Protein AF-A0A5Q0EHB4-F1 (afdb_monomer)

Structure (mmCIF, N/CA/C/O backbone):
data_AF-A0A5Q0EHB4-F1
#
_entry.id   AF-A0A5Q0EHB4-F1
#
loop_
_atom_site.group_PDB
_atom_site.id
_atom_site.type_symbol
_atom_site.label_atom_id
_atom_site.label_alt_id
_atom_site.label_comp_id
_atom_site.label_asym_id
_atom_site.label_entity_id
_atom_site.label_seq_id
_atom_site.pdbx_PDB_ins_code
_atom_site.Cartn_x
_atom_site.Cartn_y
_atom_site.Cartn_z
_atom_site.occupancy
_atom_site.B_iso_or_equiv
_atom_site.auth_seq_id
_atom_site.auth_comp_id
_atom_site.auth_asym_id
_atom_site.auth_atom_id
_atom_site.pdbx_PDB_model_num
ATOM 1 N N . MET A 1 1 ? -5.239 17.452 15.911 1.00 45.38 1 MET A N 1
ATOM 2 C CA . MET A 1 1 ? -3.794 17.700 16.127 1.00 45.38 1 MET A CA 1
ATOM 3 C C . MET A 1 1 ? -3.147 17.670 14.752 1.00 45.38 1 MET A C 1
ATOM 5 O O . MET A 1 1 ? -3.289 16.650 14.096 1.00 45.38 1 MET A O 1
ATOM 9 N N . ASN A 1 2 ? -2.504 18.751 14.296 1.00 52.59 2 ASN A N 1
ATOM 10 C CA . ASN A 1 2 ? -1.761 18.757 13.026 1.00 52.59 2 ASN A CA 1
ATOM 11 C C . ASN A 1 2 ? -0.466 17.957 13.207 1.00 52.59 2 ASN A C 1
ATOM 13 O O . ASN A 1 2 ? 0.583 18.517 13.530 1.00 52.59 2 ASN A O 1
ATOM 17 N N . SER A 1 3 ? -0.551 16.635 13.086 1.00 63.00 3 SER A N 1
ATOM 18 C CA . SER A 1 3 ? 0.614 15.756 13.143 1.00 63.00 3 SER A CA 1
ATOM 19 C C . SER A 1 3 ? 1.334 15.810 11.800 1.00 63.00 3 SER A C 1
ATOM 21 O O . SER A 1 3 ? 1.092 14.978 10.932 1.00 63.00 3 SER A O 1
ATOM 23 N N . SER A 1 4 ? 2.204 16.805 11.624 1.00 87.31 4 SER A N 1
ATOM 24 C CA . SER A 1 4 ? 3.144 16.827 10.502 1.00 87.31 4 SER A CA 1
ATOM 25 C C . SER A 1 4 ? 4.148 15.690 10.690 1.00 87.31 4 SER A C 1
ATOM 27 O O . SER A 1 4 ? 5.045 15.787 11.527 1.00 87.31 4 SER A O 1
ATOM 29 N N . ILE A 1 5 ? 3.959 14.586 9.965 1.00 94.94 5 ILE A N 1
ATOM 30 C CA . ILE A 1 5 ? 4.890 13.456 9.960 1.00 94.94 5 ILE A CA 1
ATOM 31 C C . ILE A 1 5 ? 6.100 13.841 9.106 1.00 94.94 5 ILE A C 1
ATOM 33 O O . ILE A 1 5 ? 5.946 14.297 7.976 1.00 94.94 5 ILE A O 1
ATOM 37 N N . SER A 1 6 ? 7.307 13.646 9.631 1.00 94.69 6 SER A N 1
ATOM 38 C CA . SER A 1 6 ? 8.555 14.043 8.960 1.00 94.69 6 SER A CA 1
ATOM 39 C C . SER A 1 6 ? 9.621 12.946 8.917 1.00 94.69 6 SER A C 1
ATOM 41 O O . SER A 1 6 ? 10.635 13.086 8.232 1.00 94.69 6 SER A O 1
ATOM 43 N N . ASN A 1 7 ? 9.419 11.851 9.653 1.00 95.25 7 ASN A N 1
ATOM 44 C CA . ASN A 1 7 ? 10.364 10.743 9.726 1.00 95.25 7 ASN A CA 1
ATOM 45 C C . ASN A 1 7 ? 9.680 9.397 10.021 1.00 95.25 7 ASN A C 1
ATOM 47 O O . ASN A 1 7 ? 8.545 9.330 10.497 1.00 95.25 7 ASN A O 1
ATOM 51 N N . ASP A 1 8 ? 10.413 8.306 9.795 1.00 95.12 8 ASP A N 1
ATOM 52 C CA . ASP A 1 8 ? 9.930 6.934 9.981 1.00 95.12 8 ASP A CA 1
ATOM 53 C C . ASP A 1 8 ? 9.522 6.616 11.425 1.00 95.12 8 ASP A C 1
ATOM 55 O O . ASP A 1 8 ? 8.625 5.802 11.651 1.00 95.12 8 ASP A O 1
ATOM 59 N N . ARG A 1 9 ? 10.153 7.251 12.422 1.00 94.38 9 ARG A N 1
ATOM 60 C CA . ARG A 1 9 ? 9.786 7.049 13.830 1.00 94.38 9 ARG A CA 1
ATOM 61 C C . ARG A 1 9 ? 8.399 7.624 14.109 1.00 94.38 9 ARG A C 1
ATOM 63 O O . ARG A 1 9 ? 7.582 6.944 14.732 1.00 94.38 9 ARG A O 1
ATOM 70 N N . GLU A 1 10 ? 8.136 8.842 13.654 1.00 95.31 10 GLU A N 1
ATOM 71 C CA . GLU A 1 10 ? 6.821 9.484 13.739 1.00 95.31 10 GLU A CA 1
ATOM 72 C C . GLU A 1 10 ? 5.777 8.697 12.955 1.00 95.31 10 GLU A C 1
ATOM 74 O O . GLU A 1 10 ? 4.746 8.341 13.521 1.00 95.31 10 GLU A O 1
ATOM 79 N N . MET A 1 11 ? 6.078 8.334 11.703 1.00 95.31 11 MET A N 1
ATOM 80 C CA . MET A 1 11 ? 5.181 7.544 10.857 1.00 95.31 11 MET A CA 1
ATOM 81 C C . MET A 1 11 ? 4.803 6.226 11.536 1.00 95.31 11 MET A C 1
ATOM 83 O O . MET A 1 11 ? 3.625 5.906 11.672 1.00 95.31 11 MET A O 1
ATOM 87 N N . LYS A 1 12 ? 5.791 5.469 12.024 1.00 93.56 12 LYS A N 1
ATOM 88 C CA . LYS A 1 12 ? 5.554 4.184 12.687 1.00 93.56 12 LYS A CA 1
ATOM 89 C C . LYS A 1 12 ? 4.734 4.340 13.967 1.00 93.56 12 LYS A C 1
ATOM 91 O O . LYS A 1 12 ? 3.846 3.526 14.205 1.00 93.56 12 LYS A O 1
ATOM 96 N N . THR A 1 13 ? 5.013 5.371 14.765 1.00 92.44 13 THR A N 1
ATOM 97 C CA . THR A 1 13 ? 4.272 5.654 16.006 1.00 92.44 13 THR A CA 1
ATOM 98 C C . THR A 1 13 ? 2.821 6.018 15.702 1.00 92.44 13 THR A C 1
ATOM 100 O O . THR A 1 13 ? 1.909 5.456 16.302 1.00 92.44 13 THR A O 1
ATOM 103 N N . ALA A 1 14 ? 2.597 6.909 14.735 1.00 93.94 14 ALA A N 1
ATOM 104 C CA . ALA A 1 14 ? 1.261 7.318 14.324 1.00 93.94 14 ALA A CA 1
ATOM 105 C C . ALA A 1 14 ? 0.457 6.137 13.769 1.00 93.94 14 ALA A C 1
ATOM 107 O O . ALA A 1 14 ? -0.668 5.910 14.202 1.00 93.94 14 ALA A O 1
ATOM 108 N N . LEU A 1 15 ? 1.060 5.320 12.898 1.00 93.38 15 LEU A N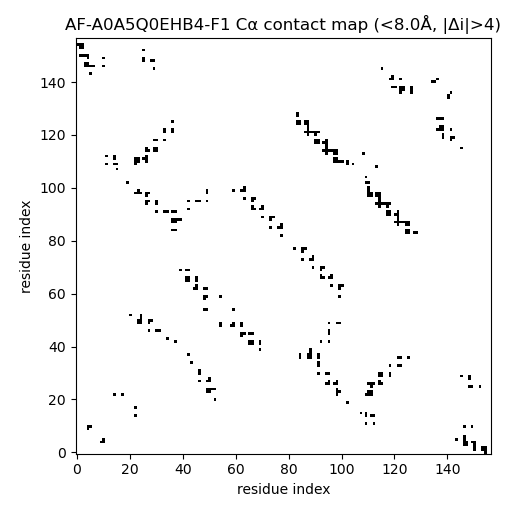 1
ATOM 109 C CA . LEU A 1 15 ? 0.417 4.114 12.380 1.00 93.38 15 LEU A CA 1
ATOM 110 C C . LEU A 1 15 ? 0.053 3.132 13.494 1.00 93.38 15 LEU A C 1
ATOM 112 O O . LEU A 1 15 ? -0.998 2.515 13.419 1.00 93.38 15 LEU A O 1
ATOM 116 N N . GLN A 1 16 ? 0.874 2.969 14.533 1.00 90.56 16 GLN A N 1
ATOM 117 C CA . GLN A 1 16 ? 0.559 2.082 15.663 1.00 90.56 16 GLN A CA 1
ATOM 118 C C . GLN A 1 16 ? -0.647 2.539 16.495 1.00 90.56 16 GLN A C 1
ATOM 120 O O . GLN A 1 16 ? -1.248 1.704 17.164 1.00 90.56 16 GLN A O 1
ATOM 125 N N . GLY A 1 17 ? -0.998 3.827 16.450 1.00 90.00 17 GLY A N 1
ATOM 126 C CA . GLY A 1 17 ? -2.162 4.380 17.146 1.00 90.00 17 GLY A CA 1
ATOM 127 C C . GLY A 1 17 ? -3.494 4.194 16.415 1.00 90.00 17 GLY A C 1
ATOM 128 O O . GLY A 1 17 ? -4.530 4.525 16.981 1.00 90.00 17 GLY A O 1
ATOM 129 N N . LEU A 1 18 ? -3.476 3.690 15.179 1.00 91.81 18 LEU A N 1
ATOM 130 C CA . LEU A 1 18 ? -4.664 3.521 14.344 1.00 91.81 18 LEU A CA 1
ATOM 131 C C . LEU A 1 18 ? -5.362 2.180 14.593 1.00 91.81 18 LEU A C 1
ATOM 133 O O . LEU A 1 18 ? -4.702 1.148 14.766 1.00 91.81 18 LEU A O 1
ATOM 137 N N . ASP A 1 19 ? -6.694 2.188 14.529 1.00 91.62 19 ASP A N 1
ATOM 138 C CA . ASP A 1 19 ? -7.502 0.970 14.579 1.00 91.62 19 ASP A CA 1
ATOM 139 C C . ASP A 1 19 ? -7.367 0.117 13.301 1.00 91.62 19 ASP A C 1
ATOM 141 O O . ASP A 1 19 ? -6.710 0.484 12.322 1.00 91.62 19 ASP A O 1
ATOM 145 N N . ALA A 1 20 ? -7.988 -1.065 13.307 1.00 90.44 20 ALA A N 1
ATOM 146 C CA . ALA A 1 20 ? -7.865 -2.026 12.218 1.00 90.44 20 ALA A CA 1
ATOM 147 C C . ALA A 1 20 ? -8.414 -1.525 10.866 1.00 90.44 20 ALA A C 1
ATOM 149 O O . ALA A 1 20 ? -7.871 -1.892 9.819 1.00 90.44 20 ALA A O 1
ATOM 150 N N . ILE A 1 21 ? -9.475 -0.714 10.877 1.00 92.94 21 ILE A N 1
ATOM 151 C CA . ILE A 1 21 ? -10.071 -0.133 9.668 1.00 92.94 21 ILE A CA 1
ATOM 152 C C . ILE A 1 21 ? -9.173 0.998 9.179 1.00 92.94 21 ILE A C 1
ATOM 154 O O . ILE A 1 21 ? -8.774 1.004 8.017 1.00 92.94 21 ILE A O 1
ATOM 158 N N . GLN A 1 22 ? -8.776 1.901 10.073 1.00 95.00 22 GLN A N 1
ATOM 159 C CA . GLN A 1 22 ? -7.914 3.035 9.757 1.00 95.00 22 GLN A CA 1
ATOM 160 C C . GLN A 1 22 ? -6.583 2.585 9.153 1.00 95.00 22 GLN A C 1
ATOM 162 O O . GLN A 1 22 ? -6.192 3.078 8.103 1.00 95.00 22 GLN A O 1
ATOM 167 N N . GLN A 1 23 ? -5.920 1.598 9.759 1.00 94.75 23 GLN A N 1
ATOM 168 C CA . GLN A 1 23 ? -4.709 0.959 9.231 1.00 94.75 23 GLN A CA 1
ATOM 169 C C . GLN A 1 23 ? -4.910 0.339 7.832 1.00 94.75 23 GLN A C 1
ATOM 171 O O . GLN A 1 23 ? -4.007 0.416 6.999 1.00 94.75 23 GLN A O 1
ATOM 176 N N . ARG A 1 24 ? -6.062 -0.300 7.566 1.00 95.94 24 ARG A N 1
ATOM 177 C CA . ARG A 1 24 ? -6.375 -0.847 6.234 1.00 95.94 24 ARG A CA 1
ATOM 178 C C . ARG A 1 24 ? -6.472 0.289 5.222 1.00 95.94 24 ARG A C 1
ATOM 180 O O . ARG A 1 24 ? -5.807 0.228 4.192 1.00 95.94 24 ARG A O 1
ATOM 187 N N . LEU A 1 25 ? -7.254 1.318 5.544 1.00 97.19 25 LEU A N 1
ATOM 188 C CA . LEU A 1 25 ? -7.506 2.464 4.673 1.00 97.19 25 LEU A CA 1
ATOM 189 C C . LEU A 1 25 ? -6.223 3.236 4.364 1.00 97.19 25 LEU A C 1
ATOM 191 O O . LEU A 1 25 ? -5.910 3.441 3.195 1.00 97.19 25 LEU A O 1
ATOM 195 N N . ILE A 1 26 ? -5.431 3.593 5.380 1.00 97.38 26 ILE A N 1
ATOM 196 C CA . ILE A 1 26 ? -4.149 4.268 5.147 1.00 97.38 26 ILE A CA 1
ATOM 197 C C . ILE A 1 26 ? -3.172 3.364 4.396 1.00 97.38 26 ILE A C 1
ATOM 199 O O . ILE A 1 26 ? -2.510 3.817 3.470 1.00 97.38 26 ILE A O 1
ATOM 203 N N . GLY A 1 27 ? -3.115 2.069 4.722 1.00 97.25 27 GLY A N 1
ATOM 204 C CA . GLY A 1 27 ? -2.31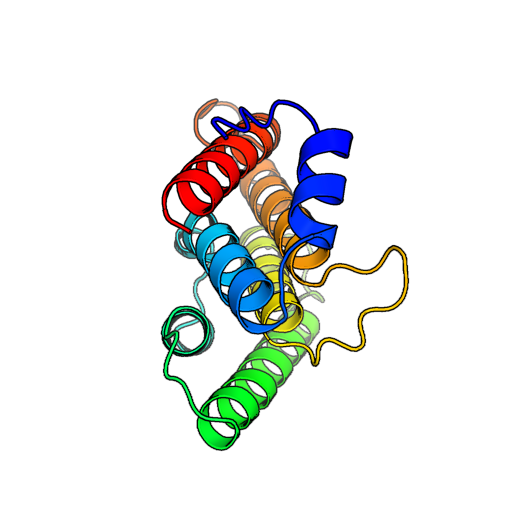2 1.106 3.974 1.00 97.25 27 GLY A CA 1
ATOM 205 C C . GLY A 1 27 ? -2.701 1.062 2.495 1.00 97.25 27 GLY A C 1
ATOM 206 O O . GLY A 1 27 ? -1.825 1.047 1.639 1.00 97.25 27 GLY A O 1
ATOM 207 N N . ALA A 1 28 ? -3.998 1.099 2.187 1.00 98.06 28 ALA A N 1
ATOM 208 C CA . ALA A 1 28 ? -4.514 1.141 0.825 1.00 98.06 28 ALA A CA 1
ATOM 209 C C . ALA A 1 28 ? -4.200 2.468 0.108 1.00 98.06 28 ALA A C 1
ATOM 211 O O . ALA A 1 28 ? -3.781 2.435 -1.043 1.00 98.06 28 ALA A O 1
ATOM 212 N N . GLN A 1 29 ? -4.289 3.620 0.779 1.00 98.25 29 GLN A N 1
ATOM 213 C CA . GLN A 1 29 ? -3.879 4.911 0.196 1.00 98.25 29 GLN A CA 1
ATOM 214 C C . GLN A 1 29 ? -2.374 4.967 -0.108 1.00 98.25 29 GLN A C 1
ATOM 216 O O . GLN A 1 29 ? -1.954 5.528 -1.116 1.00 98.25 29 GLN A O 1
ATOM 221 N N . LEU A 1 30 ? -1.544 4.343 0.733 1.00 98.12 30 LEU A N 1
ATOM 222 C CA . LEU A 1 30 ? -0.109 4.201 0.464 1.00 98.12 30 LEU A CA 1
ATOM 223 C C . LEU A 1 30 ? 0.161 3.256 -0.716 1.00 98.12 30 LEU A C 1
ATOM 225 O O . LEU A 1 30 ? 1.151 3.413 -1.415 1.00 98.12 30 LEU A O 1
ATOM 229 N N . VAL A 1 31 ? -0.685 2.250 -0.942 1.00 98.31 31 VAL A N 1
ATOM 230 C CA . VAL A 1 31 ? -0.600 1.400 -2.140 1.00 98.31 31 VAL A CA 1
ATOM 231 C C . VAL A 1 31 ? -1.021 2.175 -3.385 1.00 98.31 31 VAL A C 1
ATOM 233 O O . VAL A 1 31 ? -0.421 2.007 -4.445 1.00 98.31 31 VAL A O 1
ATOM 236 N N . GLU A 1 32 ? -2.057 3.001 -3.279 1.00 98.12 32 GLU A N 1
ATOM 237 C CA . GLU A 1 32 ? -2.569 3.796 -4.393 1.00 98.12 32 GLU A CA 1
ATOM 238 C C . GLU A 1 32 ? -1.473 4.681 -5.008 1.00 98.12 32 GLU A C 1
ATOM 240 O O . GLU A 1 32 ? -1.377 4.753 -6.232 1.00 98.12 32 GLU A O 1
ATOM 245 N N . SER A 1 33 ? -0.565 5.242 -4.194 1.00 96.31 33 SER A N 1
ATOM 246 C CA . SER A 1 33 ? 0.578 6.041 -4.678 1.00 96.31 33 SER A CA 1
ATOM 247 C C . SER A 1 33 ? 1.614 5.266 -5.500 1.00 96.31 33 SER A C 1
ATOM 249 O O . SER A 1 33 ? 2.515 5.876 -6.085 1.00 96.31 33 SER A O 1
ATOM 251 N N . VAL A 1 34 ? 1.522 3.935 -5.537 1.00 95.94 34 VAL A N 1
ATOM 252 C CA . VAL A 1 34 ? 2.394 3.058 -6.328 1.00 95.94 34 VAL A CA 1
ATOM 253 C C . VAL A 1 34 ? 1.643 2.187 -7.333 1.00 95.94 34 VAL A C 1
ATOM 255 O O . VAL A 1 34 ? 2.239 1.303 -7.945 1.00 95.94 34 VAL A O 1
ATOM 258 N N . MET A 1 35 ? 0.345 2.420 -7.537 1.00 96.19 35 MET A N 1
ATOM 259 C CA . MET A 1 35 ? -0.481 1.580 -8.411 1.00 96.19 35 MET A CA 1
ATOM 260 C C . MET A 1 35 ? -0.179 1.767 -9.910 1.00 96.19 35 MET A C 1
ATOM 262 O O . MET A 1 35 ? -0.456 0.878 -10.715 1.00 96.19 35 MET A O 1
ATOM 266 N N . ASP A 1 36 ? 0.436 2.882 -10.300 1.00 94.44 36 ASP A N 1
ATOM 267 C CA . ASP A 1 36 ? 1.005 3.100 -11.639 1.00 94.44 36 ASP A CA 1
ATOM 268 C C . ASP A 1 36 ? 2.148 2.123 -11.969 1.00 94.44 36 ASP A C 1
ATOM 270 O O . ASP A 1 36 ? 2.389 1.855 -13.141 1.00 94.44 36 ASP A O 1
ATOM 274 N N . LEU A 1 37 ? 2.799 1.526 -10.962 1.00 92.81 37 LEU A N 1
ATOM 275 C CA . LEU A 1 37 ? 3.823 0.490 -11.155 1.00 92.81 37 LEU A CA 1
ATOM 276 C C . LEU A 1 37 ? 3.248 -0.915 -11.357 1.00 92.81 37 LEU A C 1
ATOM 278 O O . LEU A 1 37 ? 3.996 -1.873 -11.545 1.00 92.81 37 LEU A O 1
ATOM 282 N N . CYS A 1 38 ? 1.932 -1.073 -11.245 1.00 92.12 38 CYS A N 1
ATOM 283 C CA . CYS A 1 38 ? 1.284 -2.371 -11.272 1.00 92.12 38 CYS A CA 1
ATOM 284 C C . CYS A 1 38 ? 0.655 -2.648 -12.637 1.00 92.12 38 CYS A C 1
ATOM 286 O O . CYS A 1 38 ? -0.187 -1.886 -13.106 1.00 92.12 38 CYS A O 1
ATOM 288 N N . ASN A 1 39 ? 0.984 -3.789 -13.241 1.00 88.25 39 ASN A N 1
ATOM 289 C CA . ASN A 1 39 ? 0.363 -4.235 -14.496 1.00 88.25 39 ASN A CA 1
ATOM 290 C C . ASN A 1 39 ? -0.715 -5.319 -14.297 1.00 88.25 39 ASN A C 1
ATOM 292 O O . ASN A 1 39 ? -1.241 -5.855 -15.269 1.00 88.25 39 ASN A O 1
ATOM 296 N N . ASP A 1 40 ? -1.061 -5.655 -13.049 1.00 92.44 40 ASP A N 1
ATOM 297 C CA . ASP A 1 40 ? -2.041 -6.696 -12.726 1.00 92.44 40 ASP A CA 1
ATOM 298 C C . ASP A 1 40 ? -3.403 -6.088 -12.344 1.00 92.44 40 ASP A C 1
ATOM 300 O O . ASP A 1 40 ? -3.600 -5.586 -11.236 1.00 92.44 40 ASP A O 1
ATOM 304 N N . GLU A 1 41 ? -4.380 -6.184 -13.248 1.00 92.94 41 GLU A N 1
ATOM 305 C CA . GLU A 1 41 ? -5.756 -5.704 -13.030 1.00 92.94 41 GLU A CA 1
ATOM 306 C C . GLU A 1 41 ? -6.435 -6.327 -11.800 1.00 92.94 41 GLU A C 1
ATOM 308 O O . GLU A 1 41 ? -7.289 -5.702 -11.162 1.00 92.94 41 GLU A O 1
ATOM 313 N N . ARG A 1 42 ? -6.033 -7.543 -11.400 1.00 95.69 42 ARG A N 1
ATOM 314 C CA . ARG A 1 42 ? -6.558 -8.173 -10.181 1.00 95.69 42 ARG A CA 1
ATOM 315 C C . ARG A 1 42 ? -6.181 -7.345 -8.956 1.00 95.69 42 ARG A C 1
ATOM 317 O O . ARG A 1 42 ? -7.004 -7.184 -8.058 1.00 95.69 42 ARG A O 1
ATOM 324 N N . LEU A 1 43 ? -4.969 -6.787 -8.929 1.00 96.62 43 LEU A N 1
ATOM 325 C CA . LEU A 1 43 ? -4.483 -5.953 -7.829 1.00 96.62 43 LEU A CA 1
ATOM 326 C C . LEU A 1 43 ? -5.195 -4.594 -7.777 1.00 96.62 43 LEU A C 1
ATOM 328 O O . LEU A 1 43 ? -5.502 -4.124 -6.681 1.00 96.62 43 LEU A O 1
ATOM 332 N N . ARG A 1 44 ? -5.572 -4.018 -8.927 1.00 96.25 44 ARG A N 1
ATOM 333 C CA . ARG A 1 44 ? -6.430 -2.818 -8.979 1.00 96.25 44 ARG A CA 1
ATOM 334 C C . ARG A 1 44 ? -7.803 -3.069 -8.350 1.00 96.25 44 ARG A C 1
ATOM 336 O O . ARG A 1 44 ? -8.255 -2.298 -7.507 1.00 96.25 44 ARG A O 1
ATOM 343 N N . SER A 1 45 ? -8.447 -4.191 -8.679 1.00 95.50 45 SER A N 1
ATOM 344 C CA . SER A 1 45 ? -9.731 -4.561 -8.063 1.00 95.50 45 SER A CA 1
ATOM 345 C C . SER A 1 45 ? -9.619 -4.811 -6.553 1.00 95.50 45 SER A C 1
ATOM 347 O O . SER A 1 45 ? -10.555 -4.517 -5.802 1.00 95.50 45 SER A O 1
ATOM 349 N N . VAL A 1 46 ? -8.495 -5.372 -6.099 1.00 97.62 46 VAL A N 1
ATOM 350 C CA . VAL A 1 46 ? -8.207 -5.567 -4.672 1.00 97.62 46 VAL A CA 1
ATOM 351 C C . VAL A 1 46 ? -8.056 -4.216 -3.971 1.00 97.62 46 VAL A C 1
ATOM 353 O O . VAL A 1 46 ? -8.659 -4.033 -2.914 1.00 97.62 46 VAL A O 1
ATOM 356 N N . LEU A 1 47 ? -7.322 -3.263 -4.560 1.00 98.12 47 LEU A N 1
ATOM 357 C CA . LEU A 1 47 ? -7.160 -1.913 -4.009 1.00 98.12 47 LEU A CA 1
ATOM 358 C C . LEU A 1 47 ? -8.514 -1.233 -3.777 1.00 98.12 47 LEU A C 1
ATOM 360 O O . LEU A 1 47 ? -8.760 -0.736 -2.681 1.00 98.12 47 LEU A O 1
ATOM 364 N N . ASN A 1 48 ? -9.428 -1.311 -4.746 1.00 96.81 48 ASN A N 1
ATOM 365 C CA . ASN A 1 48 ? -10.776 -0.747 -4.610 1.00 96.81 48 ASN A CA 1
ATOM 366 C C . ASN A 1 48 ? -11.557 -1.339 -3.427 1.00 96.81 48 ASN A C 1
ATOM 368 O O . ASN A 1 48 ? -12.373 -0.660 -2.816 1.00 96.81 48 ASN A O 1
ATOM 372 N N . SER A 1 49 ? -11.328 -2.612 -3.094 1.00 96.44 49 SER A N 1
ATOM 373 C CA . SER A 1 49 ? -11.944 -3.232 -1.913 1.00 96.44 49 SER A CA 1
ATOM 374 C C . SER A 1 49 ? -11.239 -2.842 -0.614 1.00 96.44 49 SER A C 1
ATOM 376 O O . SER A 1 49 ? -11.888 -2.753 0.420 1.00 96.44 49 SER A O 1
ATOM 378 N N . ALA A 1 50 ? -9.929 -2.597 -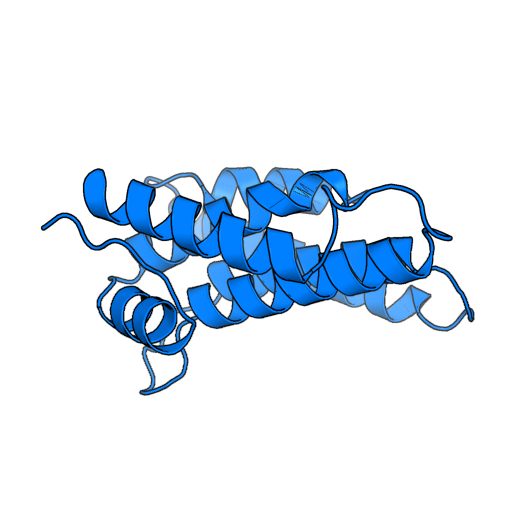0.655 1.00 96.62 50 ALA A N 1
ATOM 379 C CA . ALA A 1 50 ? -9.161 -2.160 0.507 1.00 96.62 50 ALA A CA 1
ATOM 380 C C . ALA A 1 50 ? -9.460 -0.699 0.899 1.00 96.62 50 ALA A C 1
ATOM 382 O O . ALA A 1 50 ? -9.478 -0.392 2.092 1.00 96.62 50 ALA A O 1
ATOM 383 N N . LEU A 1 51 ? -9.720 0.169 -0.089 1.00 96.94 51 LEU A N 1
ATOM 384 C CA . LEU A 1 51 ? -10.093 1.582 0.086 1.00 96.94 51 LEU A CA 1
ATOM 385 C C . LEU A 1 51 ? -11.541 1.786 0.554 1.00 96.94 51 LEU A C 1
ATOM 387 O O . LEU A 1 51 ? -11.884 2.866 1.027 1.00 96.94 51 LEU A O 1
ATOM 391 N N . ASP A 1 52 ? -12.392 0.770 0.427 1.00 96.12 52 ASP A N 1
ATOM 392 C CA . ASP A 1 52 ? -13.785 0.854 0.847 1.00 96.12 52 ASP A CA 1
ATOM 393 C C . ASP A 1 52 ? -13.891 0.671 2.372 1.00 96.12 52 ASP A C 1
ATOM 395 O O . ASP A 1 52 ? -13.580 -0.390 2.929 1.00 96.12 52 ASP A O 1
ATOM 399 N N . ALA A 1 53 ? -14.291 1.738 3.068 1.00 93.25 53 ALA A N 1
ATOM 400 C CA . ALA A 1 53 ? -14.472 1.737 4.519 1.00 93.25 53 ALA A CA 1
ATOM 401 C C . ALA A 1 53 ? -15.571 0.756 4.957 1.00 93.25 53 ALA A C 1
ATOM 403 O O . ALA A 1 53 ? -15.414 0.094 5.985 1.00 93.25 53 ALA A O 1
ATOM 404 N N . GLU A 1 54 ? -16.594 0.584 4.116 1.00 94.19 54 GLU A N 1
ATOM 405 C CA . GLU A 1 54 ? -17.795 -0.215 4.368 1.00 94.19 54 GLU A CA 1
ATOM 406 C C . GLU A 1 54 ? -17.682 -1.647 3.818 1.00 94.19 54 GLU A C 1
ATOM 408 O O . GLU A 1 54 ? -18.650 -2.408 3.842 1.00 94.19 54 GLU A O 1
ATOM 413 N N . ALA A 1 55 ? -16.508 -2.047 3.311 1.00 93.12 55 ALA A N 1
ATOM 414 C CA . ALA A 1 55 ? -16.293 -3.408 2.835 1.00 93.12 55 ALA A CA 1
ATOM 415 C C . ALA A 1 55 ? -16.496 -4.435 3.960 1.00 93.12 55 ALA A C 1
ATOM 417 O O . ALA A 1 55 ? -15.822 -4.402 4.994 1.00 93.12 55 ALA A O 1
ATOM 418 N N . ASP A 1 56 ? -17.393 -5.390 3.715 1.00 93.00 56 ASP A N 1
ATOM 419 C CA . ASP A 1 56 ? -17.659 -6.493 4.629 1.00 93.00 56 ASP A CA 1
ATOM 420 C C . ASP A 1 56 ? -16.521 -7.534 4.667 1.00 93.00 56 ASP A C 1
ATOM 422 O O . ASP A 1 56 ? -15.570 -7.531 3.874 1.00 93.00 56 ASP A O 1
ATOM 426 N N . ALA A 1 57 ? -16.613 -8.451 5.632 1.00 91.12 57 ALA A N 1
ATOM 427 C CA . ALA A 1 57 ? -15.600 -9.476 5.856 1.00 91.12 57 ALA A CA 1
ATOM 428 C C . ALA A 1 57 ? -15.453 -10.455 4.677 1.00 91.12 57 ALA A C 1
ATOM 430 O O . ALA A 1 57 ? -14.339 -10.911 4.409 1.00 91.12 57 ALA A O 1
ATOM 431 N N . ASP A 1 58 ? -16.538 -10.760 3.962 1.00 93.81 58 ASP A N 1
ATOM 432 C CA . ASP A 1 58 ? -16.518 -11.694 2.834 1.00 93.81 58 ASP A CA 1
ATOM 433 C C . ASP A 1 58 ? -15.793 -11.080 1.633 1.00 93.81 58 ASP A C 1
ATOM 435 O O . ASP A 1 58 ? -14.919 -11.717 1.031 1.00 93.81 58 ASP A O 1
ATOM 439 N N . ARG A 1 59 ? -16.073 -9.808 1.332 1.00 94.44 59 ARG A N 1
ATOM 440 C CA . ARG A 1 59 ? -15.389 -9.034 0.294 1.00 94.44 59 ARG A CA 1
ATOM 441 C C . ARG A 1 59 ? -13.908 -8.871 0.605 1.00 94.44 59 ARG A C 1
ATOM 443 O O . ARG A 1 59 ? -13.074 -9.111 -0.271 1.00 94.44 59 ARG A O 1
ATOM 450 N N . LEU A 1 60 ? -13.558 -8.513 1.841 1.00 94.81 60 LEU A N 1
ATOM 451 C CA . LEU A 1 60 ? -12.158 -8.404 2.262 1.00 94.81 60 LEU A CA 1
ATOM 452 C C . LEU A 1 60 ? -11.448 -9.766 2.231 1.00 94.81 60 LEU A C 1
ATOM 454 O O . LEU A 1 60 ? -10.302 -9.855 1.787 1.00 94.81 60 LEU A O 1
ATOM 458 N N . GLY A 1 61 ? -12.134 -10.843 2.620 1.00 94.31 61 GLY A N 1
ATOM 459 C CA . G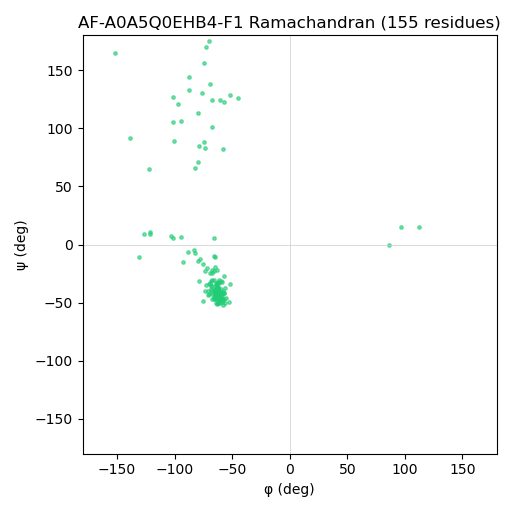LY A 1 61 ? -11.617 -12.208 2.545 1.00 94.31 61 GLY A CA 1
ATOM 460 C C . GLY A 1 61 ? -11.364 -12.673 1.109 1.00 94.31 61 GLY A C 1
ATOM 461 O O . GLY A 1 61 ? -10.351 -13.324 0.835 1.00 94.31 61 GLY A O 1
ATOM 462 N N . LEU A 1 62 ? -12.240 -12.312 0.167 1.00 95.44 62 LEU A N 1
ATOM 463 C CA . LEU A 1 62 ? -12.026 -12.560 -1.258 1.00 95.44 62 LEU A CA 1
ATOM 464 C C . LEU A 1 62 ? -10.836 -11.751 -1.787 1.00 95.44 62 LEU A C 1
ATOM 466 O O . LEU A 1 62 ? -9.954 -12.322 -2.427 1.00 95.44 62 LEU A O 1
ATOM 470 N N . ALA A 1 63 ? -10.764 -10.456 -1.465 1.00 96.25 63 ALA A N 1
ATOM 471 C CA . ALA A 1 63 ? -9.648 -9.594 -1.850 1.00 96.25 63 ALA A CA 1
ATOM 472 C C . ALA A 1 63 ? -8.304 -10.147 -1.345 1.00 96.25 63 ALA A C 1
ATOM 474 O O . ALA A 1 63 ? -7.337 -10.210 -2.107 1.00 96.25 63 ALA A O 1
ATOM 475 N N . GLN A 1 64 ? -8.260 -10.643 -0.102 1.00 94.50 64 GLN A N 1
ATOM 476 C CA . GLN A 1 64 ? -7.072 -11.261 0.488 1.00 94.50 64 GLN A CA 1
ATOM 477 C C . GLN A 1 64 ? -6.633 -12.532 -0.262 1.00 94.50 64 GLN A C 1
ATOM 479 O O . GLN A 1 64 ? -5.439 -12.737 -0.501 1.00 94.50 64 GLN A O 1
ATOM 484 N N . LYS A 1 65 ? -7.578 -13.391 -0.663 1.00 95.19 65 LYS A N 1
ATOM 485 C CA . LYS A 1 65 ? -7.275 -14.584 -1.474 1.00 95.19 65 LYS A CA 1
ATOM 486 C C . LYS A 1 65 ? -6.733 -14.193 -2.848 1.00 95.19 65 LYS A C 1
ATOM 488 O O . LYS A 1 65 ? -5.722 -14.747 -3.277 1.00 95.19 65 LYS A O 1
ATOM 493 N N . THR A 1 66 ? -7.363 -13.215 -3.498 1.00 96.50 66 THR A N 1
ATOM 494 C CA . THR A 1 66 ? -6.968 -12.723 -4.823 1.00 96.50 66 THR A CA 1
ATOM 495 C C . THR A 1 66 ? -5.554 -12.152 -4.816 1.00 96.50 66 THR A C 1
ATOM 497 O O . THR A 1 66 ? -4.730 -12.568 -5.629 1.00 96.50 66 THR A O 1
ATOM 500 N N . VAL A 1 67 ? -5.228 -11.258 -3.874 1.00 96.06 67 VAL A N 1
ATOM 501 C CA . VAL A 1 67 ? -3.877 -10.681 -3.789 1.00 96.06 67 VAL A CA 1
ATOM 502 C C . VAL A 1 67 ? -2.827 -11.737 -3.462 1.00 96.06 67 VAL A C 1
ATOM 504 O O . VAL A 1 67 ? -1.752 -11.733 -4.056 1.00 96.06 67 VAL A O 1
ATOM 507 N N . LYS A 1 68 ? -3.139 -12.692 -2.576 1.00 93.44 68 LYS A N 1
ATOM 508 C CA . LYS A 1 68 ? -2.223 -13.791 -2.257 1.00 93.44 68 LYS A CA 1
ATOM 509 C C . LYS A 1 68 ? -1.904 -14.625 -3.498 1.00 93.44 68 LYS A C 1
ATOM 511 O O . LYS A 1 68 ? -0.738 -14.934 -3.724 1.00 93.44 68 LYS A O 1
ATOM 516 N N . GLN A 1 69 ? -2.913 -14.963 -4.301 1.00 94.19 69 GLN A N 1
ATOM 517 C CA . GLN A 1 69 ? -2.703 -15.697 -5.547 1.00 94.19 69 GLN A CA 1
ATOM 518 C C . GLN A 1 69 ? -1.869 -14.882 -6.543 1.00 94.19 69 GLN A C 1
ATOM 520 O O . GLN A 1 69 ? -0.896 -15.402 -7.078 1.00 94.19 69 GLN A O 1
ATOM 525 N N . ALA A 1 70 ? -2.186 -13.599 -6.739 1.00 92.69 70 ALA A N 1
ATOM 526 C CA . ALA A 1 70 ? -1.444 -12.733 -7.655 1.00 92.69 70 ALA A CA 1
ATOM 527 C C . ALA A 1 70 ? 0.044 -12.605 -7.277 1.00 92.69 70 ALA A C 1
ATOM 529 O O . ALA A 1 70 ? 0.916 -12.701 -8.139 1.00 92.69 70 ALA A O 1
ATOM 530 N N . VAL A 1 71 ? 0.346 -12.470 -5.981 1.00 91.06 71 VAL A N 1
ATOM 531 C CA . VAL A 1 71 ? 1.724 -12.434 -5.464 1.00 91.06 71 VAL A CA 1
ATOM 532 C C . VAL A 1 71 ? 2.457 -13.759 -5.710 1.00 91.06 71 VAL A C 1
ATOM 534 O O . VAL A 1 71 ? 3.623 -13.741 -6.104 1.00 91.06 71 VAL A O 1
ATOM 537 N N . LEU A 1 72 ? 1.795 -14.905 -5.510 1.00 88.56 72 LEU A N 1
ATOM 538 C CA . LEU A 1 72 ? 2.381 -16.224 -5.792 1.00 88.56 72 LEU A CA 1
ATOM 539 C C . LEU A 1 72 ? 2.669 -16.412 -7.288 1.00 88.56 72 LEU A C 1
ATOM 541 O O . LEU A 1 72 ? 3.754 -16.872 -7.646 1.00 88.56 72 LEU A O 1
ATOM 545 N N . ASP A 1 73 ? 1.734 -16.010 -8.151 1.00 87.25 73 ASP A N 1
ATOM 546 C CA . ASP A 1 73 ? 1.894 -16.078 -9.607 1.00 87.25 73 ASP A CA 1
ATOM 547 C C . ASP A 1 73 ? 3.050 -15.191 -10.093 1.00 87.25 73 ASP A C 1
ATOM 549 O O . ASP A 1 73 ? 3.757 -15.559 -11.029 1.00 87.25 73 ASP A O 1
ATOM 553 N N . SER A 1 74 ? 3.247 -14.028 -9.465 1.00 81.06 74 SER A N 1
ATOM 554 C CA . SER A 1 74 ? 4.350 -13.108 -9.763 1.00 81.06 74 SER A CA 1
ATOM 555 C C . SER A 1 74 ? 5.702 -13.678 -9.312 1.00 81.06 74 SER A C 1
ATOM 557 O O . SER A 1 74 ? 6.660 -13.681 -10.084 1.00 81.06 74 SER A O 1
ATOM 559 N N . HIS A 1 75 ? 5.776 -14.282 -8.119 1.00 70.19 75 HIS A N 1
ATOM 560 C CA . HIS A 1 75 ? 6.998 -14.943 -7.641 1.00 70.19 75 HIS A CA 1
ATOM 561 C C . HIS A 1 75 ? 7.433 -16.107 -8.551 1.00 70.19 75 HIS A C 1
ATOM 563 O O . HIS A 1 75 ? 8.627 -16.337 -8.733 1.00 70.19 75 HIS A O 1
ATOM 569 N N . ALA A 1 76 ? 6.487 -16.827 -9.164 1.00 58.31 76 ALA A N 1
ATOM 570 C CA . ALA A 1 76 ? 6.793 -17.892 -10.121 1.00 58.31 76 ALA A CA 1
ATOM 571 C C . ALA A 1 76 ? 7.476 -17.388 -11.412 1.00 58.31 76 ALA A C 1
ATOM 573 O O . ALA A 1 76 ? 8.126 -18.176 -12.097 1.00 58.31 76 ALA A O 1
ATOM 574 N N . ARG A 1 77 ? 7.369 -16.090 -11.735 1.00 63.06 77 ARG A N 1
ATOM 575 C CA . ARG A 1 77 ? 7.974 -15.468 -12.931 1.00 63.06 77 ARG A CA 1
ATOM 576 C C . ARG A 1 77 ? 9.364 -14.881 -12.681 1.00 63.06 77 ARG A C 1
ATOM 578 O O . ARG A 1 77 ? 10.118 -14.697 -13.628 1.00 63.06 77 ARG A O 1
ATOM 585 N N . CYS A 1 78 ? 9.759 -14.702 -11.416 1.00 60.81 78 CYS A N 1
ATOM 586 C CA . CYS A 1 78 ? 11.053 -14.137 -11.001 1.00 60.81 78 CYS A CA 1
ATOM 587 C C . CYS A 1 78 ? 12.284 -15.015 -11.361 1.00 60.81 78 CYS A C 1
ATOM 589 O O . CYS A 1 78 ? 13.408 -14.712 -10.964 1.00 60.81 78 CYS A O 1
ATOM 591 N N . GLY A 1 79 ? 12.099 -16.120 -12.096 1.00 54.81 79 GLY A N 1
ATOM 592 C CA . GLY A 1 79 ? 13.175 -17.003 -12.558 1.00 54.81 79 GLY A CA 1
ATOM 593 C C . GLY A 1 79 ? 13.959 -16.488 -13.772 1.00 54.81 79 GLY A C 1
ATOM 594 O O . GLY A 1 79 ? 15.015 -17.041 -14.076 1.00 54.81 79 GLY A O 1
ATOM 595 N N . ALA A 1 80 ? 13.478 -15.447 -14.459 1.00 54.06 80 ALA A N 1
ATOM 596 C CA . ALA A 1 80 ? 14.207 -14.789 -15.539 1.00 54.06 80 ALA A CA 1
ATOM 597 C C . ALA A 1 80 ? 14.916 -13.543 -14.991 1.00 54.06 80 ALA A C 1
ATOM 599 O O . ALA A 1 80 ? 14.284 -12.654 -14.427 1.00 54.06 80 ALA A O 1
ATOM 600 N N . ALA A 1 81 ? 16.241 -13.485 -15.117 1.00 52.09 81 ALA A N 1
ATOM 601 C CA . ALA A 1 81 ? 17.003 -12.302 -14.743 1.00 52.09 81 ALA A CA 1
ATOM 602 C C . ALA A 1 81 ? 16.496 -11.074 -15.526 1.00 52.09 81 ALA A C 1
ATOM 604 O O . ALA A 1 81 ? 16.535 -11.091 -16.754 1.00 52.09 81 ALA A O 1
ATOM 605 N N . GLY A 1 82 ? 16.073 -10.015 -14.826 1.00 60.53 82 GLY A N 1
ATOM 606 C CA . GLY A 1 82 ? 16.035 -8.667 -15.403 1.00 60.53 82 GLY A CA 1
ATOM 607 C C . GLY A 1 82 ? 14.681 -8.000 -15.655 1.00 60.53 82 GLY A C 1
ATOM 608 O O . GLY A 1 82 ? 14.690 -6.991 -16.346 1.00 60.53 82 GLY A O 1
ATOM 609 N N . ASP A 1 83 ? 13.555 -8.470 -15.108 1.00 80.06 83 ASP A N 1
ATOM 610 C CA . ASP A 1 83 ? 12.302 -7.694 -15.181 1.00 80.06 83 ASP A CA 1
ATOM 611 C C . ASP A 1 83 ? 12.022 -6.948 -13.861 1.00 80.06 83 ASP A C 1
ATOM 613 O O . ASP A 1 83 ? 11.401 -7.453 -12.918 1.00 80.06 83 ASP A O 1
ATOM 617 N N . TRP A 1 84 ? 12.550 -5.725 -13.770 1.00 85.94 84 TRP A N 1
ATOM 618 C CA . TRP A 1 84 ? 12.341 -4.834 -12.627 1.00 85.94 84 TRP A CA 1
ATOM 619 C C . TRP A 1 84 ? 10.892 -4.340 -12.509 1.00 85.94 84 TRP A C 1
ATOM 621 O O . TRP A 1 84 ? 10.452 -4.000 -11.406 1.00 85.94 84 TRP A O 1
ATOM 631 N N . GLN A 1 85 ? 10.129 -4.364 -13.604 1.00 87.38 85 GLN A N 1
ATOM 632 C CA . GLN A 1 85 ? 8.711 -4.020 -13.609 1.00 87.38 85 GLN A CA 1
ATOM 633 C C . GLN A 1 85 ? 7.872 -5.130 -12.957 1.00 87.38 85 GLN A C 1
ATOM 635 O O . GLN A 1 85 ? 6.977 -4.847 -12.151 1.00 87.38 85 GLN A O 1
ATOM 640 N N . ASP A 1 86 ? 8.201 -6.395 -13.220 1.00 87.88 86 ASP A N 1
ATOM 641 C CA . ASP A 1 86 ? 7.611 -7.540 -12.517 1.00 87.88 86 ASP A CA 1
ATOM 642 C C . ASP A 1 86 ? 7.944 -7.508 -11.014 1.00 87.88 86 ASP A C 1
ATOM 644 O O . ASP A 1 86 ? 7.074 -7.770 -10.175 1.00 87.88 86 ASP A O 1
ATOM 648 N N . GLN A 1 87 ? 9.170 -7.110 -10.647 1.00 89.25 87 GLN A N 1
ATOM 649 C CA . GLN A 1 87 ? 9.554 -6.876 -9.247 1.00 89.25 87 GLN A CA 1
ATOM 650 C C . GLN A 1 87 ? 8.733 -5.751 -8.603 1.00 89.25 87 GLN A C 1
ATOM 652 O O . GLN A 1 87 ? 8.244 -5.907 -7.480 1.00 89.25 87 GLN A O 1
ATOM 657 N N . ALA A 1 88 ? 8.537 -4.632 -9.304 1.00 92.38 88 ALA A N 1
ATOM 658 C CA . ALA A 1 88 ? 7.717 -3.535 -8.807 1.00 92.38 88 ALA A CA 1
ATOM 659 C C . ALA A 1 88 ? 6.268 -3.996 -8.569 1.00 92.38 88 ALA A C 1
ATOM 661 O O . ALA A 1 88 ? 5.734 -3.815 -7.471 1.00 92.38 88 ALA A O 1
ATOM 662 N N . THR A 1 89 ? 5.672 -4.702 -9.537 1.00 93.44 89 THR A N 1
ATOM 663 C CA . THR A 1 89 ? 4.324 -5.285 -9.418 1.00 93.44 89 THR A CA 1
ATOM 664 C C . THR A 1 89 ? 4.222 -6.263 -8.240 1.00 93.44 89 THR A C 1
ATOM 666 O O . THR A 1 89 ? 3.252 -6.210 -7.476 1.00 93.44 89 THR A O 1
ATOM 669 N N . TYR A 1 90 ? 5.230 -7.115 -8.027 1.00 93.19 90 TYR A N 1
ATOM 670 C CA . TYR A 1 90 ? 5.297 -8.013 -6.870 1.00 93.19 90 TYR A CA 1
ATOM 671 C C . TYR A 1 90 ? 5.224 -7.247 -5.543 1.00 93.19 90 TYR A C 1
ATOM 673 O O . TYR A 1 90 ? 4.456 -7.613 -4.646 1.00 93.19 90 TYR A O 1
ATOM 681 N N . PHE A 1 91 ? 5.994 -6.166 -5.408 1.00 95.38 91 PHE A N 1
ATOM 682 C CA . PHE A 1 91 ? 6.002 -5.357 -4.192 1.00 95.38 91 PHE A CA 1
ATOM 683 C C . PHE A 1 91 ? 4.701 -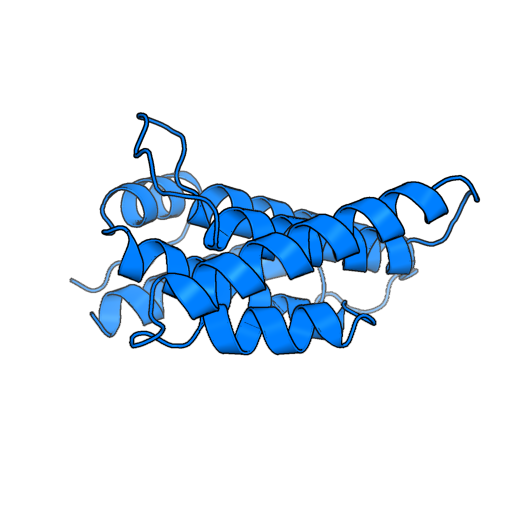4.570 -3.983 1.00 95.38 91 PHE A C 1
ATOM 685 O O . PHE A 1 91 ? 4.256 -4.469 -2.837 1.00 95.38 91 PHE A O 1
ATOM 692 N N . VAL A 1 92 ? 4.028 -4.120 -5.050 1.00 96.94 92 VAL A N 1
ATOM 693 C CA . VAL A 1 92 ? 2.655 -3.583 -4.957 1.00 96.94 92 VAL A CA 1
ATOM 694 C C . VAL A 1 92 ? 1.698 -4.648 -4.407 1.00 96.94 92 VAL A C 1
ATOM 696 O O . VAL A 1 92 ? 0.949 -4.393 -3.461 1.00 96.94 92 VAL A O 1
ATOM 699 N N . GLY A 1 93 ? 1.767 -5.879 -4.924 1.00 96.38 93 GLY A N 1
ATOM 700 C CA . GLY A 1 93 ? 0.967 -6.997 -4.420 1.00 96.38 93 GLY A CA 1
ATOM 701 C C . GLY A 1 93 ? 1.252 -7.315 -2.947 1.00 96.38 93 GLY A C 1
ATOM 702 O O . GLY A 1 93 ? 0.329 -7.527 -2.159 1.00 96.38 93 GLY A O 1
ATOM 703 N N . ARG A 1 94 ? 2.523 -7.285 -2.528 1.00 95.69 94 ARG A N 1
ATOM 704 C CA . ARG A 1 94 ? 2.901 -7.441 -1.114 1.00 95.69 94 ARG A CA 1
ATOM 705 C C . ARG A 1 94 ? 2.342 -6.333 -0.230 1.00 95.69 94 ARG A C 1
ATOM 707 O O . ARG A 1 94 ? 1.922 -6.627 0.890 1.00 95.69 94 ARG A O 1
ATOM 714 N N . ALA A 1 95 ? 2.334 -5.096 -0.717 1.00 96.88 95 ALA A N 1
ATOM 715 C CA . ALA A 1 95 ? 1.792 -3.960 0.011 1.00 96.88 95 ALA A CA 1
ATOM 716 C C . ALA A 1 95 ? 0.276 -4.111 0.238 1.00 96.88 95 ALA A C 1
ATOM 718 O O . ALA A 1 95 ? -0.188 -3.991 1.373 1.00 96.88 95 ALA A O 1
ATOM 719 N N . LEU A 1 96 ? -0.472 -4.504 -0.801 1.00 96.81 96 LEU A N 1
ATOM 720 C CA . LEU A 1 96 ? -1.900 -4.833 -0.697 1.00 96.81 96 LEU A CA 1
ATOM 721 C C . LEU A 1 96 ? -2.172 -6.005 0.246 1.00 96.81 96 LEU A C 1
ATOM 723 O O . LEU A 1 96 ? -3.078 -5.957 1.076 1.00 96.81 96 LEU A O 1
ATOM 727 N N . HIS A 1 97 ? -1.381 -7.073 0.145 1.00 95.44 97 HIS A N 1
ATOM 728 C CA . HIS A 1 97 ? -1.539 -8.218 1.033 1.00 95.44 97 HIS A CA 1
ATOM 729 C C . HIS A 1 97 ? -1.300 -7.817 2.495 1.00 95.44 97 HIS A C 1
ATOM 731 O O . HIS A 1 97 ? -1.995 -8.303 3.388 1.00 95.44 97 HIS A O 1
ATOM 737 N N . ALA A 1 98 ? -0.338 -6.926 2.754 1.00 93.88 98 ALA A N 1
ATOM 738 C CA . ALA A 1 98 ? -0.092 -6.404 4.089 1.00 93.88 98 ALA A CA 1
ATOM 739 C C . ALA A 1 98 ? -1.300 -5.621 4.623 1.00 93.88 98 ALA A C 1
ATOM 741 O O . ALA A 1 98 ? -1.770 -5.957 5.705 1.00 93.88 98 ALA A O 1
ATOM 742 N N . CYS A 1 99 ? -1.856 -4.654 3.883 1.00 91.25 99 CYS A N 1
ATOM 743 C CA . CYS A 1 99 ? -2.974 -3.845 4.393 1.00 91.25 99 CYS A CA 1
ATOM 744 C C . CYS A 1 99 ? -4.283 -4.637 4.585 1.00 91.25 99 CYS A C 1
ATOM 746 O O . CYS A 1 99 ? -5.095 -4.272 5.433 1.00 91.25 99 CYS A O 1
ATOM 748 N N . LEU A 1 100 ? -4.461 -5.747 3.859 1.00 91.12 100 LEU A N 1
ATOM 749 C CA . LEU A 1 100 ? -5.594 -6.671 4.011 1.00 91.12 100 LEU A CA 1
ATOM 750 C C . LEU A 1 100 ? -5.361 -7.782 5.045 1.00 91.12 100 LEU A C 1
ATOM 752 O O . LEU A 1 100 ? -6.268 -8.567 5.321 1.00 91.12 100 LEU A O 1
ATOM 756 N N . SER A 1 101 ? -4.152 -7.902 5.598 1.00 82.62 101 SER A N 1
ATOM 757 C CA . SER A 1 101 ? -3.854 -8.961 6.562 1.00 82.62 101 SER A CA 1
ATOM 758 C C . SER A 1 101 ? -4.592 -8.722 7.887 1.00 82.62 101 SER A C 1
ATOM 760 O O . SER A 1 101 ? -4.604 -7.591 8.378 1.00 82.62 101 SER A O 1
ATOM 762 N N . PRO A 1 102 ? -5.163 -9.774 8.511 1.00 68.06 102 PRO A N 1
ATOM 763 C CA . PRO A 1 102 ? -5.836 -9.661 9.795 1.00 68.06 102 PRO A CA 1
ATOM 764 C C . PRO A 1 102 ? -4.951 -8.973 10.828 1.00 68.06 102 PRO A C 1
ATOM 766 O O . PRO A 1 102 ? -3.800 -9.363 11.054 1.00 68.06 102 PRO A O 1
ATOM 769 N N . GLN A 1 103 ? -5.514 -7.959 11.470 1.00 63.16 103 GLN A N 1
ATOM 770 C CA . GLN A 1 103 ? -4.819 -7.117 12.432 1.00 63.16 103 GLN A CA 1
ATOM 771 C C . GLN A 1 103 ? -4.742 -7.824 13.773 1.00 63.16 103 GLN A C 1
ATOM 773 O O . GLN A 1 103 ? -5.396 -7.450 14.742 1.00 63.16 103 GLN A O 1
ATOM 778 N N . VAL A 1 104 ? -3.918 -8.864 13.853 1.00 56.41 104 VAL A N 1
ATOM 779 C CA . VAL A 1 104 ? -3.390 -9.250 15.155 1.00 56.41 104 VAL A CA 1
ATOM 780 C C . VAL A 1 104 ? -2.338 -8.197 15.470 1.00 56.41 104 VAL A C 1
ATOM 782 O O . VAL A 1 104 ? -1.181 -8.353 15.078 1.00 56.41 104 VAL A O 1
ATOM 785 N N . LEU A 1 105 ? -2.774 -7.095 16.091 1.00 52.81 105 LEU A N 1
ATOM 786 C CA . LEU A 1 105 ? -1.927 -6.013 16.592 1.00 52.81 105 LEU A CA 1
ATOM 787 C C . LEU A 1 105 ? -0.933 -6.609 17.596 1.00 52.81 105 LEU A C 1
ATOM 789 O O . LEU A 1 105 ? -1.151 -6.632 18.801 1.00 52.81 105 LEU A O 1
ATOM 793 N N . LYS A 1 106 ? 0.155 -7.177 17.084 1.00 52.53 106 LYS A N 1
ATOM 794 C CA . LYS A 1 106 ? 1.324 -7.535 17.875 1.00 52.53 106 LYS A CA 1
ATOM 795 C C . LYS A 1 106 ? 2.199 -6.296 17.914 1.00 52.53 106 LYS A C 1
ATOM 797 O O . LYS A 1 106 ? 2.437 -5.682 16.869 1.00 52.53 106 LYS A O 1
ATOM 802 N N . GLU A 1 107 ? 2.671 -5.938 19.104 1.00 52.81 107 GLU A N 1
ATOM 803 C CA . GLU A 1 107 ? 3.583 -4.811 19.294 1.00 52.81 107 GLU A CA 1
ATOM 804 C C . GLU A 1 107 ? 4.690 -4.828 18.227 1.00 52.81 107 GLU A C 1
ATOM 806 O O . GLU A 1 107 ? 5.344 -5.844 17.978 1.00 52.81 107 GLU A O 1
ATOM 811 N N . GLY A 1 108 ? 4.844 -3.706 17.523 1.00 55.94 108 GLY A N 1
ATOM 812 C CA . GLY A 1 108 ? 5.862 -3.547 16.483 1.00 55.94 108 GLY A CA 1
ATOM 813 C C . GLY A 1 108 ? 5.499 -4.024 15.069 1.00 55.94 108 GLY A C 1
ATOM 814 O O . GLY A 1 108 ? 6.327 -3.834 14.176 1.00 55.94 108 GLY A O 1
ATOM 815 N N . LYS A 1 109 ? 4.300 -4.575 14.817 1.00 68.50 109 LYS A N 1
ATOM 816 C CA . LYS A 1 109 ? 3.884 -5.093 13.494 1.00 68.50 109 LYS A CA 1
ATOM 817 C C . LYS A 1 109 ? 2.610 -4.422 12.955 1.00 68.50 109 LYS A C 1
ATOM 819 O O . LYS A 1 109 ? 1.595 -5.084 12.786 1.00 68.50 109 LYS A O 1
ATOM 824 N N . SER A 1 110 ? 2.668 -3.118 12.667 1.00 85.75 110 S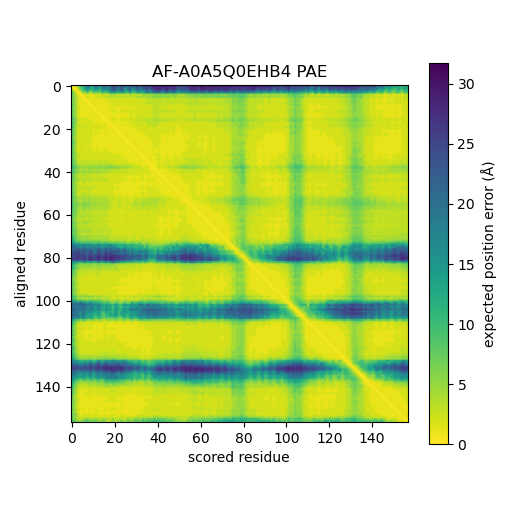ER A N 1
ATOM 825 C CA . SER A 1 110 ? 1.583 -2.423 11.946 1.00 85.75 110 SER A CA 1
ATOM 826 C C . SER A 1 110 ? 1.508 -2.933 10.494 1.00 85.75 110 SER A C 1
ATOM 828 O O . SER A 1 110 ? 2.522 -2.877 9.786 1.00 85.75 110 SER A O 1
ATOM 830 N N . PRO A 1 111 ? 0.346 -3.423 10.026 1.00 91.62 111 PRO A N 1
ATOM 831 C CA . PRO A 1 111 ? 0.169 -3.825 8.633 1.00 91.62 111 PRO A CA 1
ATOM 832 C C . PRO A 1 111 ? 0.349 -2.664 7.648 1.00 91.62 111 PRO A C 1
ATOM 834 O O . PRO A 1 111 ? 0.996 -2.841 6.617 1.00 91.62 111 PRO A O 1
ATOM 837 N N . ALA A 1 112 ? -0.107 -1.456 7.999 1.00 94.50 112 ALA A N 1
ATOM 838 C CA . ALA A 1 112 ? 0.126 -0.256 7.194 1.00 94.50 112 ALA A CA 1
ATOM 839 C C . ALA A 1 112 ? 1.619 0.086 7.063 1.00 94.50 112 ALA A C 1
ATOM 841 O O . ALA A 1 112 ? 2.073 0.482 5.994 1.00 94.50 112 ALA A O 1
ATOM 842 N N . TRP A 1 113 ? 2.413 -0.129 8.118 1.00 95.06 113 TRP A N 1
ATOM 843 C CA . TRP A 1 113 ? 3.865 0.057 8.054 1.00 95.06 113 TRP A CA 1
ATOM 844 C C . TRP A 1 113 ? 4.531 -0.948 7.102 1.00 95.06 113 TRP A C 1
ATOM 846 O O . TRP A 1 113 ? 5.433 -0.595 6.346 1.00 95.06 113 TRP A O 1
ATOM 856 N N . GLN A 1 114 ? 4.071 -2.202 7.091 1.00 94.44 114 GLN A N 1
ATOM 857 C CA . GLN A 1 114 ? 4.556 -3.200 6.130 1.00 94.44 114 GLN A CA 1
ATOM 858 C C . GLN A 1 114 ? 4.144 -2.867 4.689 1.00 94.44 114 GLN A C 1
ATOM 860 O O . GLN A 1 114 ? 4.932 -3.098 3.766 1.00 94.44 114 GLN A O 1
ATOM 865 N N . ALA A 1 115 ? 2.948 -2.302 4.500 1.00 96.31 115 ALA A N 1
ATOM 866 C CA . ALA A 1 115 ? 2.516 -1.779 3.210 1.00 96.31 115 ALA A CA 1
ATOM 867 C C . ALA A 1 115 ? 3.433 -0.636 2.751 1.00 96.31 115 ALA A C 1
ATOM 869 O O . ALA A 1 115 ? 4.006 -0.736 1.672 1.00 96.31 115 ALA A O 1
ATOM 870 N N . ALA A 1 116 ? 3.692 0.357 3.609 1.00 96.75 116 ALA A N 1
ATOM 871 C CA . ALA A 1 116 ? 4.591 1.480 3.328 1.00 96.75 116 ALA A CA 1
ATOM 872 C C . ALA A 1 116 ? 5.986 1.027 2.861 1.00 96.75 116 ALA A C 1
ATOM 874 O O . ALA A 1 116 ? 6.478 1.475 1.824 1.00 96.75 116 ALA A O 1
ATOM 875 N N . LEU A 1 117 ? 6.606 0.093 3.594 1.00 95.56 117 LEU A N 1
ATOM 876 C CA . LEU A 1 117 ? 7.909 -0.471 3.226 1.00 95.56 117 LEU A CA 1
ATOM 877 C C . LEU A 1 117 ? 7.861 -1.210 1.884 1.00 95.56 117 LEU A C 1
ATOM 879 O O . LEU A 1 117 ? 8.796 -1.108 1.092 1.00 95.56 117 LEU A O 1
ATOM 883 N N . SER A 1 118 ? 6.775 -1.932 1.611 1.00 96.56 118 SER A N 1
ATOM 884 C CA . SER A 1 118 ? 6.595 -2.631 0.336 1.00 96.56 118 SER A CA 1
ATOM 885 C C . SER A 1 118 ? 6.397 -1.644 -0.824 1.00 96.56 118 SER A C 1
ATOM 887 O O . SER A 1 118 ? 7.001 -1.837 -1.872 1.00 96.56 118 SER A O 1
ATOM 889 N N . CYS A 1 119 ? 5.674 -0.537 -0.633 1.00 97.19 119 CYS A N 1
ATOM 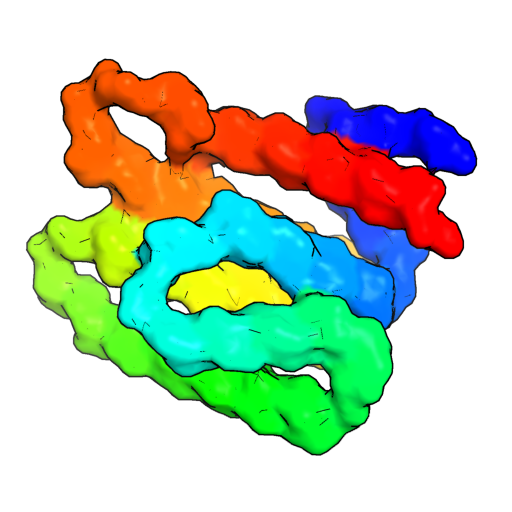890 C CA . CYS A 1 119 ? 5.552 0.530 -1.635 1.00 97.19 119 CYS A CA 1
ATOM 891 C C . CYS A 1 119 ? 6.907 1.177 -1.962 1.00 97.19 119 CYS A C 1
ATOM 893 O O . CYS A 1 119 ? 7.237 1.368 -3.132 1.00 97.19 119 CYS A O 1
ATOM 895 N N . ARG A 1 120 ? 7.743 1.433 -0.944 1.00 95.62 120 ARG A N 1
ATOM 896 C CA . ARG A 1 120 ? 9.116 1.931 -1.154 1.00 95.62 120 ARG A CA 1
ATOM 897 C C . ARG A 1 120 ? 9.942 0.947 -1.976 1.00 95.62 120 ARG A C 1
ATOM 899 O O . ARG A 1 120 ? 10.649 1.364 -2.884 1.00 95.62 120 ARG A O 1
ATOM 906 N N . MET A 1 121 ? 9.820 -0.352 -1.699 1.00 94.00 121 MET A N 1
ATOM 907 C CA . MET A 1 121 ? 10.493 -1.383 -2.491 1.00 94.00 121 MET A CA 1
ATOM 908 C C . MET A 1 121 ? 9.995 -1.430 -3.936 1.00 94.00 121 MET A C 1
ATOM 910 O O . MET A 1 121 ? 10.822 -1.566 -4.827 1.00 94.00 121 MET A O 1
ATOM 914 N N . ALA A 1 122 ? 8.692 -1.252 -4.183 1.00 94.25 122 ALA A N 1
ATOM 915 C CA . ALA A 1 122 ? 8.162 -1.172 -5.544 1.00 94.25 122 ALA A CA 1
ATOM 916 C C . ALA A 1 122 ? 8.805 -0.018 -6.330 1.00 94.25 122 ALA A C 1
ATOM 918 O O . ALA A 1 122 ? 9.248 -0.213 -7.461 1.00 94.25 122 ALA A O 1
ATOM 919 N N . ARG A 1 123 ? 8.940 1.160 -5.705 1.00 93.25 123 ARG A N 1
ATOM 920 C CA . ARG A 1 123 ? 9.633 2.311 -6.305 1.00 93.25 123 ARG A CA 1
ATOM 921 C C . ARG A 1 123 ? 11.115 2.068 -6.511 1.00 93.25 123 ARG A C 1
ATOM 923 O O . ARG A 1 123 ? 11.627 2.407 -7.568 1.00 93.25 123 ARG A O 1
ATOM 930 N N . THR A 1 124 ? 11.791 1.446 -5.547 1.00 91.12 124 THR A N 1
ATOM 931 C CA . THR A 1 124 ? 13.194 1.048 -5.709 1.00 91.12 124 THR A CA 1
ATOM 932 C C . THR A 1 124 ? 13.364 0.108 -6.895 1.00 91.12 124 THR A C 1
ATOM 934 O O . THR A 1 124 ? 14.252 0.339 -7.702 1.00 91.12 124 THR A O 1
ATOM 937 N N . SER A 1 125 ? 12.507 -0.908 -7.040 1.00 90.31 125 SER A N 1
ATOM 938 C CA . SER A 1 125 ? 12.538 -1.811 -8.194 1.00 90.31 125 SER A CA 1
ATOM 939 C C . SER A 1 125 ? 12.365 -1.041 -9.502 1.00 90.31 125 SER A C 1
ATOM 941 O O . SER A 1 125 ? 13.220 -1.144 -10.371 1.00 90.31 125 SER A O 1
ATOM 943 N N . ALA A 1 126 ? 11.329 -0.204 -9.609 1.00 89.25 126 ALA A N 1
ATOM 944 C CA . ALA A 1 126 ? 11.071 0.587 -10.812 1.00 89.25 126 ALA A CA 1
ATOM 945 C C . ALA A 1 126 ? 12.198 1.582 -11.149 1.00 89.25 126 ALA A C 1
ATOM 947 O O . ALA A 1 126 ? 12.454 1.845 -12.320 1.00 89.25 126 ALA A O 1
ATOM 948 N N . ALA A 1 127 ? 12.883 2.123 -10.139 1.00 87.88 127 ALA A N 1
ATOM 949 C CA . ALA A 1 127 ? 13.977 3.070 -10.328 1.00 87.88 127 ALA A CA 1
ATOM 950 C C . ALA A 1 127 ? 15.267 2.414 -10.851 1.00 87.88 127 ALA A C 1
ATOM 952 O O . ALA A 1 127 ? 16.076 3.106 -11.454 1.00 87.88 127 ALA A O 1
ATOM 953 N N . ILE A 1 128 ? 15.474 1.104 -10.651 1.00 83.50 128 ILE A N 1
ATOM 954 C CA . ILE A 1 128 ? 16.682 0.419 -11.152 1.00 83.50 128 ILE A CA 1
ATOM 955 C C . ILE A 1 128 ? 16.695 0.354 -12.687 1.00 83.50 128 ILE A C 1
ATOM 957 O O . ILE A 1 128 ? 17.766 0.384 -13.288 1.00 83.50 128 ILE A O 1
ATOM 961 N N . ASP A 1 129 ? 15.520 0.298 -13.317 1.00 74.81 129 ASP A N 1
ATOM 962 C CA . ASP A 1 129 ? 15.382 0.281 -14.779 1.00 74.81 129 ASP A CA 1
ATOM 963 C C . ASP A 1 129 ? 15.511 1.685 -15.407 1.00 74.81 129 ASP A C 1
ATOM 965 O O . ASP A 1 129 ? 15.694 1.829 -16.614 1.00 74.81 129 ASP A O 1
ATOM 969 N N . GLN A 1 130 ? 15.437 2.742 -14.589 1.00 71.25 130 GLN A N 1
ATOM 970 C CA . GLN A 1 130 ? 15.493 4.133 -15.037 1.00 71.25 130 GLN A CA 1
ATOM 971 C C . GLN A 1 130 ? 16.930 4.663 -14.952 1.00 71.25 130 GLN A C 1
ATOM 973 O O . GLN A 1 130 ? 17.445 4.962 -13.878 1.00 71.25 130 GLN A O 1
ATOM 978 N N . THR A 1 131 ? 17.582 4.812 -16.103 1.00 59.44 131 THR A N 1
ATOM 979 C CA . THR A 1 131 ? 18.965 5.298 -16.225 1.00 59.44 131 THR A CA 1
ATOM 980 C C . THR A 1 131 ? 19.069 6.836 -16.193 1.00 59.44 131 THR A C 1
ATOM 982 O O . THR A 1 131 ? 19.478 7.416 -17.186 1.00 59.44 131 THR A O 1
ATOM 985 N N . ASP A 1 132 ? 18.738 7.485 -15.068 1.00 57.47 132 ASP A N 1
ATOM 986 C CA . ASP A 1 132 ? 19.102 8.890 -14.721 1.00 57.47 132 ASP A CA 1
ATOM 987 C C . ASP A 1 132 ? 18.133 10.087 -14.957 1.00 57.47 132 ASP A C 1
ATOM 989 O O . ASP A 1 132 ? 18.590 11.217 -14.813 1.00 57.47 132 ASP A O 1
ATOM 993 N N . GLU A 1 133 ? 16.815 9.973 -15.209 1.00 51.97 133 GLU A N 1
ATOM 994 C CA . GLU A 1 133 ? 16.043 11.200 -15.589 1.00 51.97 133 GLU A CA 1
ATOM 995 C C . GLU A 1 133 ? 14.765 11.592 -14.819 1.00 51.97 133 GLU A C 1
ATOM 997 O O . GLU A 1 133 ? 14.115 12.561 -15.212 1.00 51.97 133 GLU A O 1
ATOM 1002 N N . GLN A 1 134 ? 14.396 10.976 -13.688 1.00 57.28 134 GLN A N 1
ATOM 1003 C CA . GLN A 1 134 ? 13.231 11.461 -12.916 1.00 57.28 134 GLN A CA 1
ATOM 1004 C C . GLN A 1 134 ? 13.451 11.448 -11.398 1.00 57.28 134 GLN A C 1
ATOM 1006 O O . GLN A 1 134 ? 13.128 10.478 -10.712 1.00 57.28 134 GLN A O 1
ATOM 1011 N N . GLU A 1 135 ? 13.928 12.575 -10.848 1.00 59.06 135 GLU A N 1
ATOM 1012 C CA . GLU A 1 135 ? 13.957 12.812 -9.391 1.00 59.06 135 GLU A CA 1
ATOM 1013 C C . GLU A 1 135 ? 12.571 12.575 -8.756 1.00 59.06 135 GLU A C 1
ATOM 1015 O O . GLU A 1 135 ? 12.494 12.013 -7.654 1.00 59.06 135 GLU A O 1
ATOM 1020 N N . ASP A 1 136 ? 11.508 12.900 -9.513 1.00 61.19 136 ASP A N 1
ATOM 1021 C CA . ASP A 1 136 ? 10.084 12.846 -9.143 1.00 61.19 136 ASP A CA 1
ATOM 1022 C C . ASP A 1 136 ? 9.501 11.441 -8.848 1.00 61.19 136 ASP A C 1
ATOM 1024 O O . ASP A 1 136 ? 8.395 11.287 -8.307 1.00 61.19 136 ASP A O 1
ATOM 1028 N N . SER A 1 137 ? 10.273 10.397 -9.161 1.00 67.44 137 SER A N 1
ATOM 1029 C CA . SER A 1 137 ? 9.882 8.988 -9.018 1.00 67.44 137 SER A CA 1
ATOM 1030 C C . SER A 1 137 ? 10.820 8.194 -8.095 1.00 67.44 137 SER A C 1
ATOM 1032 O O . SER A 1 137 ? 10.726 6.967 -8.019 1.00 67.44 137 SER A O 1
ATOM 1034 N N . SER A 1 138 ? 11.718 8.870 -7.367 1.00 80.06 138 SER A N 1
ATOM 1035 C CA . SER A 1 138 ? 12.735 8.215 -6.533 1.00 80.06 138 SER A CA 1
ATOM 1036 C C . SER A 1 138 ? 12.182 7.595 -5.229 1.00 80.06 138 SER A C 1
ATOM 1038 O O . SER A 1 138 ? 11.176 8.056 -4.675 1.00 80.06 138 SER A O 1
ATOM 1040 N N . PRO A 1 139 ? 12.872 6.593 -4.641 1.00 80.88 139 PRO A N 1
ATOM 1041 C CA . PRO A 1 139 ? 12.484 6.010 -3.347 1.00 80.88 139 PRO A CA 1
ATOM 1042 C C . PRO A 1 139 ? 12.464 7.011 -2.176 1.00 80.88 139 PRO A C 1
ATOM 1044 O O . PRO A 1 139 ? 11.669 6.876 -1.239 1.00 80.88 139 PRO A O 1
ATOM 1047 N N . ALA A 1 140 ? 13.335 8.025 -2.217 1.00 86.56 140 ALA A N 1
ATOM 1048 C CA . ALA A 1 140 ? 13.378 9.083 -1.210 1.00 86.56 140 ALA A CA 1
ATOM 1049 C C . ALA A 1 140 ? 12.117 9.953 -1.271 1.00 86.56 140 ALA A C 1
ATOM 1051 O O . ALA A 1 140 ? 11.511 10.250 -0.241 1.00 86.56 140 ALA A O 1
ATOM 1052 N N . GLN A 1 141 ? 11.674 10.299 -2.478 1.00 89.00 141 GLN A N 1
ATOM 1053 C CA . GLN A 1 141 ? 10.431 11.030 -2.645 1.00 89.00 141 GLN A CA 1
ATOM 1054 C C . GLN A 1 141 ? 9.198 10.206 -2.284 1.00 89.00 141 GLN A C 1
ATOM 1056 O O . GLN A 1 141 ? 8.264 10.755 -1.703 1.00 89.00 141 GLN A O 1
ATOM 1061 N N . GLU A 1 142 ? 9.195 8.899 -2.558 1.00 94.19 142 GLU A N 1
ATOM 1062 C CA . GLU A 1 142 ? 8.115 8.023 -2.098 1.00 94.19 142 GLU A CA 1
ATOM 1063 C C . GLU A 1 142 ? 7.994 8.0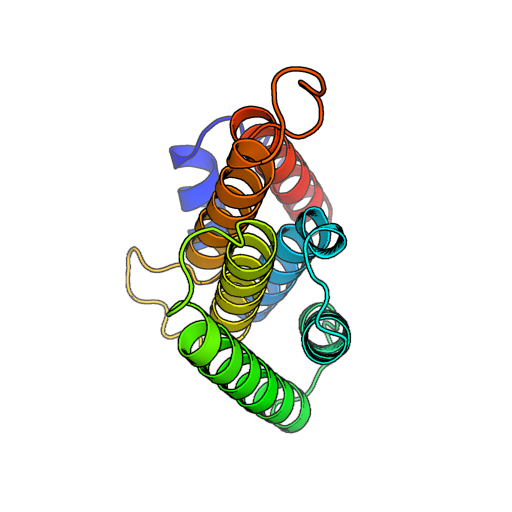64 -0.572 1.00 94.19 142 GLU A C 1
ATOM 1065 O O . GLU A 1 142 ? 6.900 8.209 -0.040 1.00 94.19 142 GLU A O 1
ATOM 1070 N N . THR A 1 143 ? 9.115 8.049 0.148 1.00 94.88 143 THR A N 1
ATOM 1071 C CA . THR A 1 143 ? 9.113 8.197 1.611 1.00 94.88 143 THR A CA 1
ATOM 1072 C C . THR A 1 143 ? 8.464 9.518 2.049 1.00 94.88 143 THR A C 1
ATOM 1074 O O . THR A 1 143 ? 7.571 9.516 2.897 1.00 94.88 143 THR A O 1
ATOM 1077 N N . THR A 1 144 ? 8.834 10.640 1.424 1.00 94.75 144 THR A N 1
ATOM 1078 C CA . THR A 1 144 ? 8.218 11.952 1.694 1.00 94.75 144 THR A CA 1
ATOM 1079 C C . THR A 1 144 ? 6.724 11.970 1.357 1.00 94.75 144 THR A C 1
ATOM 1081 O O . THR A 1 144 ? 5.917 12.476 2.138 1.00 94.75 144 THR A O 1
ATOM 1084 N N . ARG A 1 145 ? 6.325 11.379 0.225 1.00 95.62 145 ARG A N 1
ATOM 1085 C CA . ARG A 1 145 ? 4.922 11.263 -0.194 1.00 95.62 145 ARG A CA 1
ATOM 1086 C C . ARG A 1 145 ? 4.104 10.493 0.840 1.00 95.62 145 ARG A C 1
ATOM 1088 O O . ARG A 1 145 ? 3.017 10.937 1.198 1.00 95.62 145 ARG A O 1
ATOM 1095 N N . GLN A 1 146 ? 4.639 9.400 1.377 1.00 97.38 146 GLN A N 1
ATOM 1096 C CA . GLN A 1 146 ? 3.978 8.611 2.419 1.00 97.38 146 GLN A CA 1
ATOM 1097 C C . GLN A 1 146 ? 3.750 9.408 3.707 1.00 97.38 146 GLN A C 1
ATOM 1099 O O . GLN A 1 146 ? 2.691 9.282 4.323 1.00 97.38 146 GLN A O 1
ATOM 1104 N N . TYR A 1 147 ? 4.700 10.261 4.100 1.00 97.25 147 TYR A N 1
ATOM 1105 C CA . TYR A 1 147 ? 4.514 11.156 5.243 1.00 97.25 147 TYR A CA 1
ATOM 1106 C C . TYR A 1 147 ? 3.379 12.156 5.010 1.00 97.25 147 TYR A C 1
ATOM 1108 O O . TYR A 1 147 ? 2.557 12.372 5.902 1.00 97.25 147 TYR A O 1
ATOM 1116 N N . VAL A 1 148 ? 3.289 12.725 3.804 1.00 96.81 148 VAL A N 1
ATOM 1117 C CA . VAL A 1 148 ? 2.202 13.638 3.420 1.00 96.81 148 VAL A CA 1
ATOM 1118 C C . VAL A 1 148 ? 0.852 12.918 3.398 1.00 96.81 148 VAL A C 1
ATOM 1120 O O . VAL A 1 148 ? -0.117 13.448 3.937 1.00 96.81 148 VAL A O 1
ATOM 1123 N N . ILE A 1 149 ? 0.782 11.712 2.822 1.00 97.44 149 ILE A N 1
ATOM 1124 C CA . ILE A 1 149 ? -0.440 10.892 2.791 1.00 97.44 149 ILE A CA 1
ATOM 1125 C C . ILE A 1 149 ? -0.917 10.605 4.218 1.00 97.44 149 ILE A C 1
ATOM 1127 O O . ILE A 1 149 ? -2.075 10.864 4.533 1.00 97.44 149 ILE A O 1
ATOM 1131 N N . LEU A 1 150 ? -0.027 10.146 5.104 1.00 97.12 150 LEU A N 1
ATOM 1132 C CA . LEU A 1 150 ? -0.391 9.875 6.495 1.00 97.12 150 LEU A CA 1
ATOM 1133 C C . LEU A 1 150 ? -0.804 11.145 7.243 1.00 97.12 150 LEU A C 1
ATOM 1135 O O . LEU A 1 150 ? -1.796 11.117 7.961 1.00 97.12 150 LEU A O 1
ATOM 1139 N N . SER A 1 151 ? -0.090 12.258 7.063 1.00 96.81 151 SER A N 1
ATOM 1140 C CA . SER A 1 151 ? -0.446 13.525 7.719 1.00 96.81 151 SER A CA 1
ATOM 1141 C C . SER A 1 151 ? -1.860 13.965 7.324 1.00 96.81 151 SER A C 1
ATOM 1143 O O . SER A 1 151 ? -2.687 14.219 8.195 1.00 96.81 151 SER A O 1
ATOM 1145 N N . ARG A 1 152 ? -2.183 13.935 6.022 1.00 96.62 152 ARG A N 1
ATOM 1146 C CA . ARG A 1 152 ? -3.530 14.246 5.507 1.00 96.62 152 ARG A CA 1
ATOM 1147 C C . ARG A 1 152 ? -4.590 13.267 5.996 1.00 96.62 152 ARG A C 1
ATOM 1149 O O . ARG A 1 152 ? -5.713 13.666 6.273 1.00 96.62 152 ARG A O 1
ATOM 1156 N N . PHE A 1 153 ? -4.256 11.982 6.082 1.00 96.00 153 PHE A N 1
ATOM 1157 C CA . PHE A 1 153 ? -5.170 10.976 6.609 1.00 96.00 153 PHE A CA 1
ATOM 1158 C C . PHE A 1 153 ? -5.544 11.285 8.060 1.00 96.00 153 PHE A C 1
ATOM 1160 O O . PHE A 1 153 ? -6.722 11.307 8.386 1.00 96.00 153 PHE A O 1
ATOM 1167 N N . LEU A 1 154 ? -4.554 11.597 8.903 1.00 95.62 154 LEU A N 1
ATOM 1168 C CA . LEU A 1 154 ? -4.758 11.940 10.314 1.00 95.62 154 LEU A CA 1
ATOM 1169 C C . LEU A 1 154 ? -5.528 13.254 10.514 1.00 95.62 154 LEU A C 1
ATOM 1171 O O . LEU A 1 154 ? -6.222 13.397 11.515 1.00 95.62 154 LEU A O 1
ATOM 1175 N N . GLU A 1 155 ? -5.400 14.209 9.592 1.00 94.19 155 GLU A N 1
ATOM 1176 C CA . GLU A 1 155 ? -6.183 15.453 9.592 1.00 94.19 155 GLU A CA 1
ATOM 1177 C C . GLU A 1 155 ? -7.670 15.226 9.273 1.00 94.19 155 GLU A C 1
ATOM 1179 O O . GLU A 1 155 ? -8.501 16.034 9.680 1.00 94.19 155 GLU A O 1
ATOM 1184 N N . ASN A 1 156 ? -7.994 14.133 8.573 1.00 88.50 156 ASN A N 1
ATOM 1185 C CA . ASN A 1 156 ? -9.344 13.785 8.123 1.00 88.50 156 ASN A CA 1
ATOM 1186 C C . ASN A 1 156 ? -10.016 12.677 8.962 1.00 88.50 156 ASN A C 1
ATOM 1188 O O . ASN A 1 156 ? -11.078 12.192 8.566 1.00 88.50 156 ASN A O 1
ATOM 1192 N N . LEU A 1 157 ? -9.397 12.253 10.072 1.00 85.25 157 LEU A N 1
ATOM 1193 C CA . LEU A 1 157 ? -9.998 11.350 11.066 1.00 85.25 157 LEU A CA 1
ATOM 1194 C C . LEU A 1 157 ? -10.984 12.094 11.973 1.00 85.25 157 LEU A C 1
ATOM 1196 O O . LEU A 1 157 ? -12.042 11.498 12.271 1.00 85.25 157 LEU A O 1
#

Solvent-accessible surface area (backbone atoms only — not comparable to full-atom values): 8465 Å² total; per-residue (Å²): 120,92,59,80,42,86,48,70,69,52,46,52,52,56,52,64,73,45,54,70,64,55,29,18,35,52,12,27,55,48,38,58,79,43,46,89,53,45,86,53,68,69,53,55,59,31,45,60,50,42,56,38,87,82,57,49,72,68,60,48,52,49,35,42,51,52,30,51,50,54,34,52,59,44,60,72,58,68,81,56,93,80,57,37,57,59,48,10,27,34,22,43,32,49,8,51,40,27,22,60,46,81,75,72,79,46,92,94,55,47,38,28,57,52,8,49,55,23,32,37,48,15,32,45,30,46,44,72,74,52,91,81,85,57,80,92,58,32,43,71,51,48,53,53,48,48,27,52,53,50,27,54,50,61,69,70,110

pLDDT: mean 87.35, std 13.81, range [45.38, 98.31]

Secondary structure (DSSP, 8-state):
------SHHHHHHHHHTS-HHHHHHHHHHHHHTTGGG---HHHHHHHHHHS-TT--HHHHHHHHHHHHHHHHHHHTTTTSTT-HHHHHHHHHHHHHHHHTS-----TT--HHHHHHHHHHHHHHHHHHT--S--GGG-HHHHHHHHHHHHHHHHHT-

Radius of gyration: 15.19 Å; Cα contacts (8 Å, |Δi|>4): 218; chains: 1; bounding box: 37×37×36 Å

Nearest PDB structures (foldseek):
  1x8z-assembly1_A-2  TM=2.360E-01  e=1.827E+00  Arabidopsis thaliana
  1x8z-assembly3_A  TM=2.360E-01  e=1.827E+00  Arabidopsis thaliana
  6tl3-assembly1_A-2  TM=2.902E-01  e=6.876E+00  Homo sapiens
  1x91-assembly1_A  TM=2.038E-01  e=4.876E+00  Arabidopsis thaliana

Sequence (157 aa):
MNSSISNDREMKTALQGLDAIQQRLIGAQLVESVMDLCNDERLRSVLNSALDAEADADRLGLAQKTVKQAVLDSHARCGAAGDWQDQATYFVGRALHACLSPQVLKEGKSPAWQAALSCRMARTS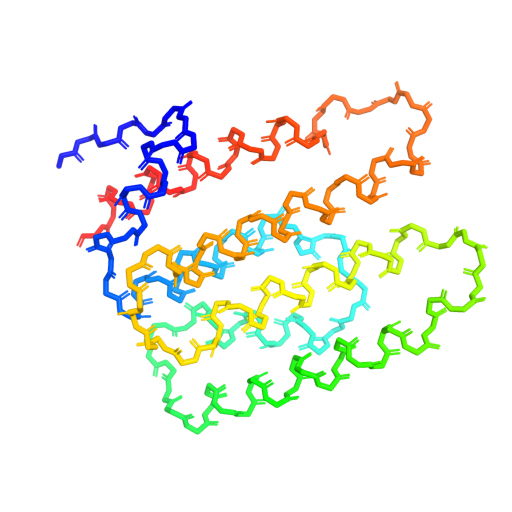AAIDQTDEQEDSSPAQETTRQYVILSRFLENL

Mean predicted aligned error: 5.52 Å

Foldseek 3Di:
DQQQFDDPVSVLVLLLPDDLLLLLQLLLVLLVVLCVLAPDVLLVLLSVLSNDSPRDPVSLVVSLVSLVVVLVVLVVVPPDPDDLSSQLNNLSSQSSNLSSDDCPPDPPRRSSSSSLVSNLRSLVSVVVPPDDDDPPSHSVVSRVVSSVSSSVSVVVD